Protein AF-A0A7T8KKD0-F1 (afdb_monomer)

Secondary structure (DSSP, 8-state):
--------EETTEE-----SSGGGPPPPS--EEEEEE-TTS-EEEEEEE-TTSPPP-TTS--TTT----SEEEE-----EETTEE-SPPPPHHHHHHHHHHHHH-

Nearest PDB structures (foldseek):
  8r7a-assembly1_B  TM=3.206E-01  e=1.933E+00  Pyricularia oryzae

Mean predicted aligned error: 3.79 Å

Structure (mmCIF, N/CA/C/O backbone):
data_AF-A0A7T8KKD0-F1
#
_entry.id   AF-A0A7T8KKD0-F1
#
loop_
_atom_site.group_PDB
_atom_site.id
_atom_site.type_symbol
_atom_site.label_atom_id
_atom_site.label_alt_id
_atom_site.label_comp_id
_atom_site.label_asym_id
_atom_site.label_entity_id
_atom_site.label_seq_id
_atom_site.pdbx_PDB_ins_code
_atom_site.Cartn_x
_atom_site.Cartn_y
_atom_site.Cartn_z
_atom_site.occupancy
_atom_site.B_iso_or_equiv
_atom_site.auth_seq_id
_atom_site.auth_comp_id
_atom_site.auth_asym_id
_atom_site.auth_atom_id
_atom_site.pdbx_PDB_model_num
ATOM 1 N N . LEU A 1 1 ? 0.772 -19.187 5.386 1.00 81.81 1 LEU A N 1
ATOM 2 C CA . LEU A 1 1 ? 0.403 -17.781 5.087 1.00 81.81 1 LEU A CA 1
ATOM 3 C C . LEU A 1 1 ? -0.060 -16.994 6.317 1.00 81.81 1 LEU A C 1
ATOM 5 O O . LEU A 1 1 ? 0.232 -15.812 6.364 1.00 81.81 1 LEU A O 1
ATOM 9 N N . GLY A 1 2 ? -0.731 -17.591 7.317 1.00 91.56 2 GLY A N 1
ATOM 10 C CA . GLY A 1 2 ? -0.941 -16.933 8.624 1.00 91.56 2 GLY A CA 1
ATOM 11 C C . GLY A 1 2 ? -1.722 -15.607 8.592 1.00 91.56 2 GLY A C 1
ATOM 12 O O . GLY A 1 2 ? -1.573 -14.795 9.502 1.00 91.56 2 GLY A O 1
ATOM 13 N N . CYS A 1 3 ? -2.519 -15.361 7.545 1.00 94.25 3 CYS A N 1
ATOM 14 C CA . CYS A 1 3 ? -3.238 -14.104 7.349 1.00 94.25 3 CYS A CA 1
ATOM 15 C C . CYS A 1 3 ? -4.264 -13.853 8.462 1.00 94.25 3 CYS A C 1
ATOM 17 O O . CYS A 1 3 ? -4.918 -14.776 8.946 1.00 94.25 3 CYS A O 1
ATOM 19 N N . VAL A 1 4 ? -4.449 -12.584 8.831 1.00 94.56 4 VAL A N 1
ATOM 20 C CA . VAL A 1 4 ? -5.416 -12.169 9.853 1.00 94.56 4 VAL A CA 1
ATOM 21 C C . VAL A 1 4 ? -6.277 -11.008 9.368 1.00 94.56 4 VAL A C 1
ATOM 23 O O . VAL A 1 4 ? -5.811 -10.142 8.635 1.00 94.56 4 VAL A O 1
ATOM 26 N N . TYR A 1 5 ? -7.520 -10.954 9.845 1.00 96.06 5 TYR A N 1
ATOM 27 C CA . TYR A 1 5 ? -8.400 -9.792 9.711 1.00 96.06 5 TYR A CA 1
ATOM 28 C C . TYR A 1 5 ? -8.527 -9.093 11.069 1.00 96.06 5 TYR A C 1
ATOM 30 O O . TYR A 1 5 ? -8.746 -9.755 12.090 1.00 96.06 5 TYR A O 1
ATOM 38 N N . LYS A 1 6 ? -8.342 -7.769 11.111 1.00 96.31 6 LYS A N 1
ATOM 39 C CA . LYS A 1 6 ? -8.339 -6.968 12.347 1.00 96.31 6 LYS A CA 1
ATOM 40 C C . LYS A 1 6 ? -9.065 -5.642 12.131 1.00 96.31 6 LYS A C 1
ATOM 42 O O . LYS A 1 6 ? -8.876 -4.988 11.110 1.00 96.31 6 LYS A O 1
ATOM 47 N N . LEU A 1 7 ? -9.843 -5.221 13.128 1.00 97.38 7 LEU A N 1
ATOM 48 C CA . LEU A 1 7 ? -10.408 -3.875 13.182 1.00 97.38 7 LEU A CA 1
ATOM 49 C C . LEU A 1 7 ? -9.291 -2.864 13.474 1.00 97.38 7 LEU A C 1
ATOM 51 O O . LEU A 1 7 ? -8.608 -2.988 14.488 1.00 97.38 7 LEU A O 1
ATOM 55 N N . VAL A 1 8 ? -9.138 -1.856 12.614 1.00 97.69 8 VAL A N 1
ATOM 56 C CA . VAL A 1 8 ? -8.107 -0.810 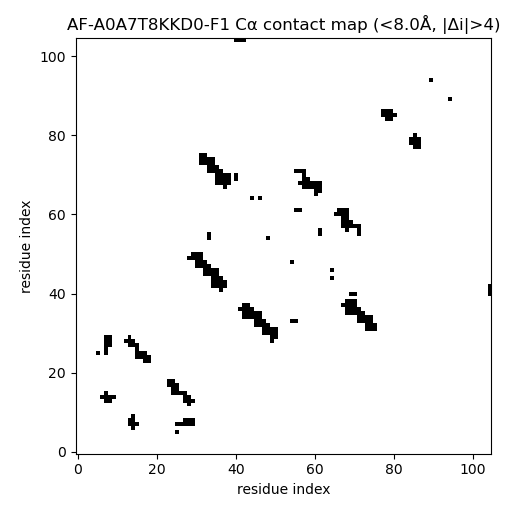12.768 1.00 97.69 8 VAL A CA 1
ATOM 57 C C . VAL A 1 8 ? -8.682 0.571 13.084 1.00 97.69 8 VAL A C 1
ATOM 59 O O . VAL A 1 8 ? -7.966 1.421 13.608 1.00 97.69 8 VAL A O 1
ATOM 62 N N . ASP A 1 9 ? -9.958 0.814 12.787 1.00 98.12 9 ASP A N 1
ATOM 63 C CA . ASP A 1 9 ? -10.640 2.102 12.965 1.00 98.12 9 ASP A CA 1
ATOM 64 C C . ASP A 1 9 ? -12.150 1.875 13.111 1.00 98.12 9 ASP A C 1
ATOM 66 O O . ASP A 1 9 ? -12.714 1.043 12.404 1.00 98.12 9 ASP A O 1
ATOM 70 N N . VAL A 1 10 ? -12.809 2.617 14.002 1.00 97.81 10 VAL A N 1
ATOM 71 C CA . VAL A 1 10 ? -14.279 2.681 14.082 1.00 97.81 10 VAL A CA 1
ATOM 72 C C . VAL A 1 10 ? -14.697 4.114 14.376 1.00 97.81 10 VAL A C 1
ATOM 74 O O . VAL A 1 10 ? -14.174 4.737 15.300 1.00 97.81 10 VAL A O 1
ATOM 77 N N . ASN A 1 11 ? -15.619 4.650 13.575 1.00 96.75 11 ASN A N 1
ATOM 78 C CA . ASN A 1 11 ? -16.096 6.035 13.674 1.00 96.75 11 ASN A CA 1
ATOM 79 C C . ASN A 1 11 ? -14.950 7.068 13.703 1.00 96.75 11 ASN A C 1
ATOM 81 O O . ASN A 1 11 ? -14.978 8.012 14.489 1.00 96.75 11 ASN A O 1
ATOM 85 N N . GLY A 1 12 ? -13.905 6.852 12.893 1.00 95.00 12 GLY A N 1
ATOM 86 C CA . GLY A 1 12 ? -12.735 7.735 12.825 1.00 95.00 12 GLY A CA 1
ATOM 87 C C . GLY A 1 12 ? -11.797 7.654 14.033 1.00 95.00 12 GLY A C 1
ATOM 88 O O . GLY A 1 12 ? -10.892 8.477 14.148 1.00 95.00 12 GLY A O 1
ATOM 89 N N . LYS A 1 13 ? -12.011 6.698 14.947 1.00 97.38 13 LYS A N 1
ATOM 90 C CA . LYS A 1 13 ? -11.141 6.450 16.100 1.00 97.38 13 LYS A CA 1
ATOM 91 C C . LYS A 1 13 ? -10.268 5.217 15.835 1.00 97.38 13 LYS A C 1
ATOM 93 O O . LYS A 1 13 ? -10.809 4.101 15.821 1.00 97.38 13 LYS A O 1
ATOM 98 N N . PRO A 1 14 ? -8.937 5.382 15.713 1.00 97.88 14 PRO A N 1
ATOM 99 C CA . PRO A 1 14 ? -8.008 4.270 15.553 1.00 97.88 14 PRO A CA 1
ATOM 100 C C . PRO A 1 14 ? -8.108 3.262 16.706 1.00 97.88 14 PRO A C 1
ATOM 102 O O . PRO A 1 14 ? -8.310 3.639 17.863 1.00 97.88 14 PRO A O 1
ATOM 105 N N . LYS A 1 15 ? -7.962 1.970 16.400 1.00 97.81 15 LYS A N 1
ATOM 106 C CA . LYS A 1 15 ? -8.008 0.868 17.369 1.00 97.81 15 LYS A CA 1
ATOM 107 C C . LYS A 1 15 ? -6.725 0.056 17.330 1.00 97.81 15 LYS A C 1
ATOM 109 O O . LYS A 1 15 ? -6.226 -0.272 16.258 1.00 97.81 15 LYS A O 1
ATOM 114 N N . ILE A 1 16 ? -6.217 -0.264 18.515 1.00 97.38 16 ILE A N 1
ATOM 115 C CA . ILE A 1 16 ? -5.037 -1.097 18.722 1.00 97.38 16 ILE A CA 1
ATOM 116 C C . ILE A 1 16 ? -5.417 -2.279 19.608 1.00 97.38 16 ILE A C 1
ATOM 118 O O . ILE A 1 16 ? -6.089 -2.112 20.625 1.00 97.38 16 ILE A O 1
ATOM 122 N N . LYS A 1 17 ? -4.999 -3.480 19.210 1.00 94.81 17 LYS A N 1
ATOM 123 C CA . LYS A 1 17 ? -5.041 -4.671 20.051 1.00 94.81 17 LYS A CA 1
ATOM 124 C C . LYS A 1 17 ? -3.658 -4.870 20.661 1.00 94.81 17 LYS A C 1
ATOM 126 O O . LYS A 1 17 ? -2.692 -5.069 19.926 1.00 94.81 17 LYS A O 1
ATOM 131 N N . LEU A 1 18 ? -3.587 -4.845 21.987 1.00 94.19 18 LEU A N 1
ATOM 132 C CA . LEU A 1 18 ? -2.373 -5.175 22.726 1.00 94.19 18 LEU A CA 1
ATOM 133 C C . LEU A 1 18 ? -2.220 -6.696 22.862 1.00 94.19 18 LEU A C 1
ATOM 135 O O . LEU A 1 18 ? -3.197 -7.452 22.828 1.00 94.19 18 LEU A O 1
ATOM 139 N N . SER A 1 19 ? -0.981 -7.145 22.998 1.00 92.69 19 SER A N 1
ATOM 140 C CA . SER A 1 19 ? -0.620 -8.532 23.267 1.00 92.69 19 SER A CA 1
ATOM 141 C C . SER A 1 19 ? 0.623 -8.539 24.151 1.00 92.69 19 SER A C 1
ATOM 143 O O . SER A 1 19 ? 1.383 -7.576 24.141 1.00 92.69 19 SER A O 1
ATOM 145 N N . GLN A 1 20 ? 0.810 -9.606 24.928 1.00 93.75 20 GLN A N 1
ATOM 146 C CA . GLN A 1 20 ? 2.065 -9.821 25.654 1.00 93.75 20 GLN A CA 1
ATOM 147 C C . GLN A 1 20 ? 3.240 -9.995 24.685 1.00 93.75 20 GLN A C 1
ATOM 149 O O . GLN A 1 20 ? 4.356 -9.586 24.978 1.00 93.75 20 GLN A O 1
ATOM 154 N N . ASP A 1 21 ? 2.962 -10.565 23.515 1.00 92.25 21 ASP A N 1
ATOM 155 C CA . ASP A 1 21 ? 3.899 -10.619 22.407 1.00 92.25 21 ASP A CA 1
ATOM 156 C C . ASP A 1 21 ? 3.827 -9.300 21.624 1.00 92.25 21 ASP A C 1
ATOM 158 O O . ASP A 1 21 ? 2.834 -9.015 20.946 1.00 92.25 21 ASP A O 1
ATOM 162 N N . VAL A 1 22 ? 4.867 -8.477 21.753 1.00 88.06 22 VAL A N 1
ATOM 163 C CA . VAL A 1 22 ? 4.929 -7.134 21.157 1.00 88.06 22 VAL A CA 1
ATOM 164 C C . VAL A 1 22 ? 4.818 -7.190 19.631 1.00 88.06 22 VAL A C 1
ATOM 166 O O . VAL A 1 22 ? 4.189 -6.316 19.036 1.00 88.06 22 VAL A O 1
ATOM 169 N N . GLU A 1 23 ? 5.325 -8.246 18.992 1.00 88.81 23 GLU A N 1
ATOM 170 C CA . GLU A 1 23 ? 5.253 -8.419 17.535 1.00 88.81 23 GLU A CA 1
ATOM 171 C C . GLU A 1 23 ? 3.814 -8.659 17.051 1.00 88.81 23 GLU A C 1
ATOM 173 O O . GLU A 1 23 ? 3.476 -8.404 15.894 1.00 88.81 23 GLU A O 1
ATOM 178 N N . LYS A 1 24 ? 2.923 -9.100 17.951 1.00 89.06 24 LYS A N 1
ATOM 179 C CA . LYS A 1 24 ? 1.493 -9.316 17.675 1.00 89.06 24 LYS A CA 1
ATOM 180 C C . LYS A 1 24 ? 0.626 -8.086 17.948 1.00 89.06 24 LYS A C 1
ATOM 182 O O . LYS A 1 24 ? -0.599 -8.158 17.776 1.00 89.06 24 LYS A O 1
ATOM 187 N N . VAL A 1 25 ? 1.219 -6.970 18.373 1.00 92.94 25 VAL A N 1
ATOM 188 C CA . VAL A 1 25 ? 0.509 -5.699 18.541 1.00 92.94 25 VAL A CA 1
ATOM 189 C C . VAL A 1 25 ? 0.164 -5.125 17.167 1.00 92.94 25 VAL A C 1
ATOM 191 O O . VAL A 1 25 ? 0.994 -5.014 16.270 1.00 92.94 25 VAL A O 1
ATOM 194 N N . THR A 1 26 ? -1.100 -4.760 16.971 1.00 95.00 26 THR A N 1
ATOM 195 C CA . THR A 1 26 ? -1.587 -4.300 15.661 1.00 95.00 26 THR A CA 1
ATOM 196 C C . THR A 1 26 ? -1.264 -2.829 15.407 1.00 95.00 26 THR A C 1
ATOM 198 O O . THR A 1 26 ? -1.412 -2.009 16.309 1.00 95.00 26 THR A O 1
ATOM 201 N N . MET A 1 27 ? -0.996 -2.445 14.157 1.00 95.12 27 MET A N 1
ATOM 202 C CA . MET A 1 27 ? -0.923 -1.026 13.783 1.00 95.12 27 MET A CA 1
ATOM 203 C C . MET A 1 27 ? -2.323 -0.388 13.690 1.00 95.12 27 MET A C 1
ATOM 205 O O . MET A 1 27 ? -3.120 -0.807 12.840 1.00 95.12 27 MET A O 1
ATOM 209 N N . PRO A 1 28 ? -2.621 0.668 14.466 1.00 96.94 28 PRO A N 1
ATOM 210 C CA . PRO A 1 28 ? -3.934 1.305 14.476 1.00 96.94 28 PRO A CA 1
ATOM 211 C C . PRO A 1 28 ? -4.186 2.181 13.239 1.00 96.94 28 PRO A C 1
ATOM 213 O O . PRO A 1 28 ? -3.259 2.578 12.531 1.00 96.94 28 PRO A O 1
ATOM 216 N N . GLY A 1 29 ? -5.458 2.486 12.985 1.00 97.50 29 GLY A N 1
ATOM 217 C CA . GLY A 1 29 ? -5.920 3.442 11.977 1.00 97.50 29 GLY A CA 1
ATOM 218 C C . GLY A 1 29 ? -5.975 2.893 10.551 1.00 97.50 29 GLY A C 1
ATOM 219 O O . GLY A 1 29 ? -5.379 1.865 10.220 1.00 97.50 29 GLY A O 1
ATOM 220 N N . ARG A 1 30 ? -6.688 3.603 9.675 1.00 97.50 30 ARG A N 1
ATOM 221 C CA . ARG A 1 30 ? -6.638 3.367 8.223 1.00 97.50 30 ARG A CA 1
ATOM 222 C C . ARG A 1 30 ? -5.242 3.697 7.691 1.00 97.50 30 ARG A C 1
ATOM 224 O O . ARG A 1 30 ? -4.571 4.559 8.255 1.00 97.50 30 ARG A O 1
ATOM 231 N N . LYS A 1 31 ? -4.805 3.005 6.636 1.00 97.00 31 LYS A N 1
ATOM 232 C CA . LYS A 1 31 ? -3.470 3.155 6.040 1.00 97.00 31 LYS A CA 1
ATOM 233 C C . LYS A 1 31 ? -3.540 3.025 4.518 1.00 97.00 31 LYS A C 1
ATOM 235 O O . LYS A 1 31 ? -4.240 2.143 4.029 1.00 97.00 31 LYS A O 1
ATOM 240 N N . ASN A 1 32 ? -2.794 3.869 3.816 1.00 96.75 32 ASN A N 1
ATOM 241 C CA . ASN A 1 32 ? -2.437 3.700 2.410 1.00 96.75 32 ASN A CA 1
ATOM 242 C C . ASN A 1 32 ? -1.062 3.029 2.337 1.00 96.75 32 ASN A C 1
ATOM 244 O O . ASN A 1 32 ? -0.235 3.229 3.230 1.00 96.75 32 ASN A O 1
ATOM 248 N N . VAL A 1 33 ? -0.824 2.238 1.292 1.00 97.44 33 VAL A N 1
ATOM 249 C CA . VAL A 1 33 ? 0.439 1.515 1.100 1.00 97.44 33 VAL A CA 1
ATOM 250 C C . VAL A 1 33 ? 1.000 1.852 -0.264 1.00 97.44 33 VAL A C 1
ATOM 252 O O . VAL A 1 33 ? 0.282 1.755 -1.260 1.00 97.44 33 VAL A O 1
ATOM 255 N N . TYR A 1 34 ? 2.278 2.209 -0.293 1.00 97.38 34 TYR A N 1
ATOM 256 C CA . TYR A 1 34 ? 2.996 2.518 -1.519 1.00 97.38 34 TYR A CA 1
ATOM 257 C C . TYR A 1 34 ? 4.259 1.683 -1.630 1.00 97.38 34 TYR A C 1
ATOM 259 O O . TYR A 1 34 ? 5.017 1.621 -0.670 1.00 97.38 34 TYR A O 1
ATOM 267 N N . ARG A 1 35 ? 4.526 1.113 -2.799 1.00 97.44 35 ARG A N 1
ATOM 268 C CA . ARG A 1 35 ? 5.818 0.513 -3.124 1.00 97.44 35 ARG A CA 1
ATOM 269 C C . ARG A 1 35 ? 6.707 1.536 -3.810 1.00 97.44 35 ARG A C 1
ATOM 271 O O . ARG A 1 35 ? 6.285 2.197 -4.762 1.00 97.44 35 ARG A O 1
ATOM 278 N N . LEU A 1 36 ? 7.922 1.681 -3.301 1.00 96.94 36 LEU A N 1
ATOM 279 C CA . LEU A 1 36 ? 8.955 2.548 -3.858 1.00 96.94 36 LEU A CA 1
ATOM 280 C C . LEU A 1 36 ? 9.942 1.698 -4.650 1.00 96.94 36 LEU A C 1
ATOM 282 O O . LEU A 1 36 ? 10.375 0.665 -4.148 1.00 96.94 36 LEU A O 1
ATOM 286 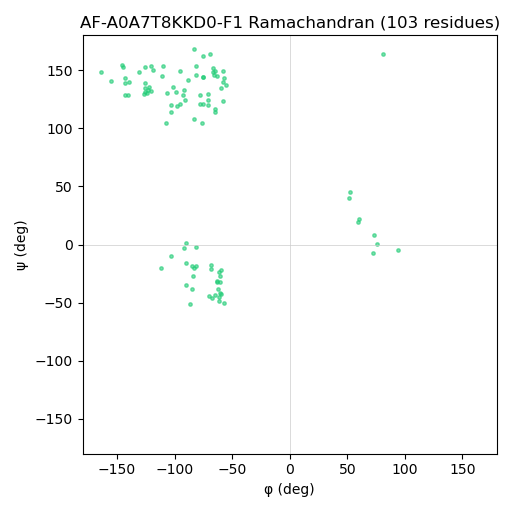N N . TYR A 1 37 ? 10.323 2.146 -5.843 1.00 96.56 37 TYR A N 1
ATOM 287 C CA . TYR A 1 37 ? 11.261 1.434 -6.712 1.00 96.56 37 TYR A CA 1
ATOM 288 C C . TYR A 1 37 ? 12.524 2.256 -6.988 1.00 96.56 37 TYR A C 1
ATOM 290 O O . TYR A 1 37 ? 12.471 3.492 -7.014 1.00 96.56 37 TYR A O 1
ATOM 298 N N . SER A 1 38 ? 13.650 1.579 -7.206 1.00 94.88 38 SER A N 1
ATOM 299 C CA . SER A 1 38 ? 14.914 2.162 -7.676 1.00 94.88 38 SER A CA 1
ATOM 300 C C . SER A 1 38 ? 14.942 2.326 -9.192 1.00 94.88 38 SER A C 1
ATOM 302 O O . SER A 1 38 ? 14.070 1.853 -9.920 1.00 94.88 38 SER A O 1
ATOM 304 N N . SER A 1 39 ? 15.928 3.067 -9.699 1.00 94.62 39 SER A N 1
ATOM 305 C CA . SER A 1 39 ? 16.084 3.350 -11.134 1.00 94.62 39 SER A CA 1
ATOM 306 C C . SER A 1 39 ? 16.306 2.109 -12.000 1.00 94.62 39 SER A C 1
ATOM 308 O O . SER A 1 39 ? 16.005 2.150 -13.185 1.00 94.62 39 SER A O 1
ATOM 310 N N . ASP A 1 40 ? 16.811 1.023 -11.420 1.00 92.81 40 ASP A N 1
ATOM 311 C CA . ASP A 1 40 ? 16.965 -0.294 -12.053 1.00 92.81 40 ASP A CA 1
ATOM 312 C C . ASP A 1 40 ? 15.665 -1.123 -12.057 1.00 92.81 40 ASP A C 1
ATOM 314 O O . ASP A 1 40 ? 15.626 -2.208 -12.629 1.00 92.81 40 ASP A O 1
ATOM 318 N N . GLY A 1 41 ? 14.584 -0.600 -11.470 1.00 92.19 41 GLY A N 1
ATOM 319 C CA . GLY A 1 41 ? 13.267 -1.226 -11.448 1.00 92.19 41 GLY A CA 1
ATOM 320 C C . GLY A 1 41 ? 12.985 -2.074 -10.211 1.00 92.19 41 GLY A C 1
ATOM 321 O O . GLY A 1 41 ? 11.843 -2.495 -10.055 1.00 92.19 41 GLY A O 1
ATOM 322 N N . HIS A 1 42 ? 13.951 -2.274 -9.310 1.00 93.62 42 HIS A N 1
ATOM 323 C CA . HIS A 1 42 ? 13.758 -3.110 -8.125 1.00 93.62 42 HIS A CA 1
ATOM 324 C C . HIS A 1 42 ? 12.922 -2.442 -7.033 1.00 93.62 42 HIS A C 1
ATOM 326 O O . HIS A 1 42 ? 13.003 -1.233 -6.799 1.00 93.62 42 HIS A O 1
ATOM 332 N N . ALA A 1 43 ? 12.105 -3.236 -6.337 1.00 95.12 43 ALA A N 1
ATOM 333 C CA . ALA A 1 43 ? 11.341 -2.765 -5.187 1.00 95.12 43 ALA A CA 1
ATOM 334 C C . ALA A 1 43 ? 12.272 -2.491 -3.993 1.00 95.12 43 ALA A C 1
ATOM 336 O O . ALA A 1 43 ? 12.939 -3.389 -3.487 1.00 95.12 43 ALA A O 1
ATOM 337 N N . LEU A 1 44 ? 12.285 -1.248 -3.513 1.00 94.50 44 LEU A N 1
ATOM 338 C CA . LEU A 1 44 ? 13.112 -0.814 -2.388 1.00 94.50 44 LEU A CA 1
ATOM 339 C C . LEU A 1 44 ? 12.426 -1.053 -1.043 1.00 94.50 44 LEU A C 1
ATOM 341 O O . LEU A 1 44 ? 13.030 -1.581 -0.114 1.00 94.50 44 LEU A O 1
ATOM 345 N N . ILE A 1 45 ? 11.177 -0.596 -0.914 1.00 95.81 45 ILE A N 1
ATOM 346 C CA . ILE A 1 45 ? 10.426 -0.632 0.345 1.00 95.81 45 ILE A CA 1
ATOM 347 C C . ILE A 1 45 ? 8.929 -0.423 0.106 1.00 95.81 45 ILE A C 1
ATOM 349 O O . ILE A 1 45 ? 8.531 0.349 -0.771 1.00 95.81 45 ILE A O 1
ATOM 353 N N . ASP A 1 46 ? 8.112 -1.044 0.957 1.00 96.69 46 ASP A N 1
ATOM 354 C CA . ASP A 1 46 ? 6.690 -0.733 1.088 1.00 96.69 46 ASP A CA 1
ATOM 355 C C . ASP A 1 46 ? 6.475 0.265 2.235 1.00 96.69 46 ASP A C 1
ATOM 357 O O . ASP A 1 46 ? 6.812 0.022 3.395 1.00 96.69 46 ASP A O 1
ATOM 361 N N . LEU A 1 47 ? 5.906 1.420 1.904 1.00 95.88 47 LEU A N 1
ATOM 362 C CA . LEU A 1 47 ? 5.669 2.531 2.809 1.00 95.88 47 LEU A CA 1
ATOM 363 C C . LEU A 1 47 ? 4.197 2.595 3.216 1.00 95.88 47 LEU A C 1
ATOM 365 O O . LEU A 1 47 ? 3.312 2.816 2.389 1.00 95.88 47 LEU A O 1
ATOM 369 N N . LEU A 1 48 ? 3.949 2.477 4.520 1.00 96.12 48 LEU A N 1
ATOM 370 C CA . LEU A 1 48 ? 2.637 2.691 5.125 1.00 96.12 48 LEU A CA 1
ATOM 371 C C . LEU A 1 48 ? 2.468 4.151 5.549 1.00 96.12 48 LEU A C 1
ATOM 373 O O . LEU A 1 48 ? 3.253 4.670 6.346 1.00 96.12 48 LEU A O 1
ATOM 377 N N . LEU A 1 49 ? 1.406 4.790 5.062 1.00 95.31 49 LEU A N 1
ATOM 378 C CA . LEU A 1 49 ? 1.045 6.174 5.373 1.00 95.31 49 LEU A CA 1
ATOM 379 C C . LEU A 1 49 ? -0.385 6.265 5.897 1.00 95.31 49 LEU A C 1
ATOM 381 O O . LEU A 1 49 ? -1.245 5.456 5.544 1.00 95.31 49 LEU A O 1
ATOM 385 N N . ARG A 1 50 ? -0.675 7.274 6.721 1.00 94.81 50 ARG A N 1
ATOM 386 C CA . ARG A 1 50 ? -2.062 7.619 7.052 1.00 94.81 50 ARG A CA 1
ATOM 387 C C . ARG A 1 50 ? -2.771 8.150 5.795 1.00 94.81 50 ARG A C 1
ATOM 389 O O . ARG A 1 50 ? -2.124 8.771 4.958 1.00 94.81 50 ARG A O 1
ATOM 396 N N . PRO A 1 51 ? -4.100 7.993 5.675 1.00 94.00 51 PRO A N 1
ATOM 397 C CA . PRO A 1 51 ? -4.858 8.508 4.535 1.00 94.00 51 PRO A CA 1
ATOM 398 C C . PRO A 1 51 ? -4.777 10.023 4.336 1.00 94.00 51 PRO A C 1
ATOM 400 O O . PRO A 1 51 ? -5.056 10.499 3.246 1.00 94.00 51 PRO A O 1
ATOM 403 N N . THR A 1 52 ? -4.438 10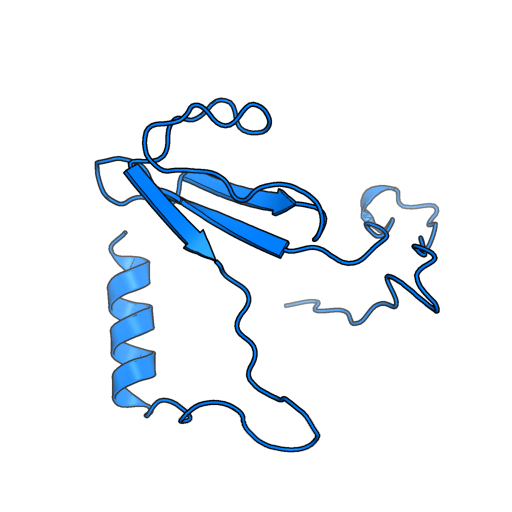.769 5.388 1.00 94.12 52 THR A N 1
ATOM 404 C CA . THR A 1 52 ? -4.294 12.230 5.374 1.00 94.12 52 THR A CA 1
ATOM 405 C C . THR A 1 52 ? -2.870 12.691 5.066 1.00 94.12 52 THR A C 1
ATOM 407 O O . THR A 1 52 ? -2.613 13.887 5.079 1.00 94.12 52 THR A O 1
ATOM 410 N N . GLU A 1 53 ? -1.918 11.769 4.916 1.00 93.50 53 GLU A N 1
ATOM 411 C CA . GLU A 1 53 ? -0.542 12.109 4.558 1.00 93.50 53 GLU A CA 1
ATOM 412 C C . GLU A 1 53 ? -0.390 12.150 3.043 1.00 93.50 53 GLU A C 1
ATOM 414 O O . GLU A 1 53 ? -0.946 11.308 2.334 1.00 93.50 53 GLU A O 1
ATOM 419 N N . GLU A 1 54 ? 0.403 13.111 2.571 1.00 92.94 54 GLU A N 1
ATOM 420 C CA . GLU A 1 54 ? 0.722 13.238 1.155 1.00 92.94 54 GLU A CA 1
ATOM 421 C C . GLU A 1 54 ? 1.424 11.971 0.635 1.00 92.94 54 GLU A C 1
ATOM 423 O O . GLU A 1 54 ? 2.339 11.458 1.299 1.00 92.94 54 GLU A O 1
ATOM 428 N N . PRO A 1 55 ? 1.024 11.451 -0.540 1.00 93.50 55 PRO A N 1
ATOM 429 C CA . PRO A 1 55 ? 1.714 10.342 -1.183 1.00 93.50 55 PRO A CA 1
ATOM 430 C C . PRO A 1 55 ? 3.193 10.669 -1.449 1.00 93.50 55 PRO A C 1
ATOM 432 O O . PRO A 1 55 ? 3.541 11.826 -1.701 1.00 93.50 55 PRO A O 1
ATOM 435 N N . PRO A 1 56 ? 4.087 9.666 -1.441 1.00 94.44 56 PRO A N 1
ATOM 436 C CA . PRO A 1 56 ? 5.464 9.887 -1.851 1.00 94.44 56 PRO A CA 1
ATOM 437 C C . PRO A 1 56 ? 5.514 10.245 -3.342 1.00 94.44 56 PRO A C 1
ATOM 439 O O . PRO A 1 56 ? 4.734 9.732 -4.144 1.00 94.44 56 PRO A O 1
ATOM 442 N N . ALA A 1 57 ? 6.456 11.107 -3.713 1.00 94.50 57 ALA A N 1
ATOM 443 C CA . ALA A 1 57 ? 6.655 11.544 -5.090 1.00 94.50 57 ALA A CA 1
ATOM 444 C C . ALA A 1 57 ? 7.970 10.994 -5.653 1.00 94.50 57 ALA A C 1
ATOM 446 O O . ALA A 1 57 ? 8.970 10.889 -4.939 1.00 94.50 57 ALA A O 1
ATOM 447 N N . VAL A 1 58 ? 7.970 10.678 -6.948 1.00 95.62 58 VAL A N 1
ATOM 448 C CA . VAL A 1 58 ? 9.180 10.309 -7.698 1.00 95.62 58 VAL A CA 1
ATOM 449 C C . VAL A 1 58 ? 10.206 11.442 -7.627 1.00 95.62 58 VAL A C 1
ATOM 451 O O . VAL A 1 58 ? 9.843 12.615 -7.671 1.00 95.62 58 VAL A O 1
ATOM 454 N N . GLY A 1 59 ? 11.488 11.101 -7.479 1.00 91.00 59 GLY A N 1
ATOM 455 C CA . GLY A 1 59 ? 12.584 12.077 -7.412 1.00 91.00 59 GLY A CA 1
ATOM 456 C C . GLY A 1 5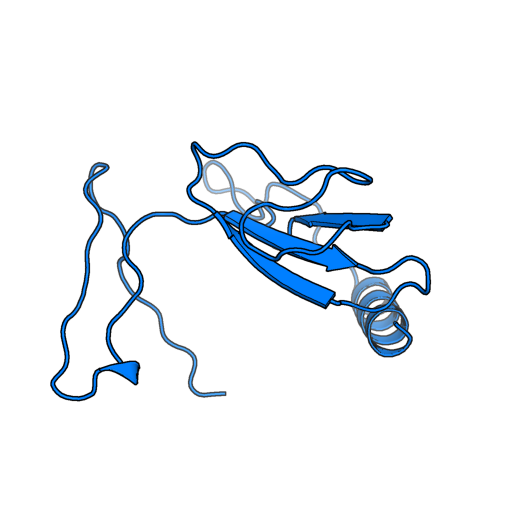9 ? 12.661 12.879 -6.106 1.00 91.00 59 GLY A C 1
ATOM 457 O O . GLY A 1 59 ? 13.647 13.576 -5.876 1.00 91.00 59 GLY A O 1
ATOM 458 N N . SER A 1 60 ? 11.676 12.746 -5.212 1.00 88.75 60 SER A N 1
ATOM 459 C CA . SER A 1 60 ? 11.683 13.380 -3.895 1.00 88.75 60 SER A CA 1
ATOM 460 C C . SER A 1 60 ? 12.134 12.395 -2.823 1.00 88.75 60 SER A C 1
ATOM 462 O O . SER A 1 60 ? 11.630 11.274 -2.730 1.00 88.75 60 SER A O 1
ATOM 464 N N . LYS A 1 61 ? 13.081 12.813 -1.979 1.00 87.44 61 LYS A N 1
ATOM 465 C CA . LYS A 1 61 ? 13.580 11.972 -0.890 1.00 87.44 61 LYS A CA 1
ATOM 466 C C . LYS A 1 61 ? 12.464 11.714 0.122 1.00 87.44 61 LYS A C 1
ATOM 468 O O . LYS A 1 61 ? 11.995 12.629 0.804 1.00 87.44 61 LYS A O 1
ATOM 473 N N . SER A 1 62 ? 12.072 10.452 0.270 1.00 86.00 62 SER A N 1
ATOM 474 C CA . SER A 1 62 ? 11.118 10.040 1.296 1.00 86.00 62 SER A CA 1
ATOM 475 C C . SER A 1 62 ? 11.731 10.260 2.676 1.00 86.00 62 SER A C 1
ATOM 477 O O . SER A 1 62 ? 12.682 9.582 3.058 1.00 86.00 62 SER A O 1
ATOM 479 N N . LYS A 1 63 ? 11.164 11.179 3.466 1.00 80.75 63 LYS A N 1
ATOM 480 C CA . LYS A 1 63 ? 11.635 11.461 4.836 1.00 80.75 63 LYS A CA 1
ATOM 481 C C . LYS A 1 63 ? 11.546 10.243 5.763 1.00 80.75 63 LYS A C 1
ATOM 483 O O . LYS A 1 63 ? 12.304 10.153 6.720 1.00 80.75 63 LYS A O 1
ATOM 488 N N . ARG A 1 64 ? 10.613 9.323 5.488 1.00 79.12 64 ARG A N 1
ATOM 489 C CA . ARG A 1 64 ? 10.390 8.115 6.298 1.00 79.12 64 ARG A CA 1
ATOM 490 C C . ARG A 1 64 ? 11.319 6.967 5.916 1.00 79.12 64 ARG A C 1
ATOM 492 O O . ARG A 1 64 ? 11.758 6.247 6.799 1.00 79.12 64 ARG A O 1
ATOM 499 N N . ALA A 1 65 ? 11.596 6.797 4.623 1.00 83.00 65 ALA A N 1
ATOM 500 C CA . ALA A 1 65 ? 12.368 5.663 4.113 1.00 83.00 65 ALA A CA 1
ATOM 501 C C . ALA A 1 65 ? 13.819 6.011 3.745 1.00 83.00 65 ALA A C 1
ATOM 503 O O . ALA A 1 65 ? 14.602 5.114 3.467 1.00 83.00 65 ALA A O 1
ATOM 504 N N . TRP A 1 66 ? 14.179 7.297 3.716 1.00 87.94 66 TRP A N 1
ATOM 505 C CA . TRP A 1 66 ? 15.506 7.790 3.326 1.00 87.94 66 TRP A CA 1
ATOM 506 C C . TRP A 1 66 ? 15.961 7.414 1.906 1.00 87.94 66 TRP A C 1
ATOM 508 O O . TRP A 1 66 ? 17.135 7.565 1.577 1.00 87.94 66 TRP A O 1
ATOM 518 N N . VAL A 1 67 ? 15.020 7.039 1.036 1.00 91.81 67 VAL A N 1
ATOM 519 C CA . VAL A 1 67 ? 15.251 6.722 -0.382 1.00 91.81 67 VAL A CA 1
ATOM 520 C C . VAL A 1 67 ? 14.654 7.784 -1.302 1.00 91.81 67 VAL A C 1
ATOM 522 O O . VAL A 1 67 ? 13.666 8.437 -0.951 1.00 91.81 67 VAL A O 1
ATOM 525 N N . THR A 1 68 ? 15.222 7.914 -2.497 1.00 94.94 68 THR A N 1
ATOM 526 C CA . THR A 1 68 ? 14.653 8.700 -3.597 1.00 94.94 68 THR A CA 1
ATOM 527 C C . THR A 1 68 ? 14.129 7.726 -4.656 1.00 94.94 68 THR A C 1
ATOM 529 O O . THR A 1 68 ? 14.942 7.116 -5.350 1.00 94.94 68 THR A O 1
ATOM 532 N N . PRO A 1 69 ? 12.804 7.520 -4.765 1.00 96.19 69 PRO A N 1
ATOM 533 C CA . PRO A 1 69 ? 12.242 6.549 -5.696 1.00 96.19 69 PRO A CA 1
ATOM 534 C C . PRO A 1 69 ? 12.279 7.053 -7.144 1.00 96.19 69 PRO A C 1
ATOM 536 O O . PRO A 1 69 ? 12.018 8.230 -7.402 1.00 96.19 69 PRO A O 1
ATOM 539 N N . SER A 1 70 ? 12.521 6.144 -8.088 1.00 96.25 70 SER A N 1
ATOM 540 C CA . SER A 1 70 ? 12.336 6.363 -9.533 1.00 96.25 70 SER A CA 1
ATOM 541 C C . SER A 1 70 ? 10.882 6.126 -9.970 1.00 96.25 70 SER A C 1
ATOM 543 O O . SER A 1 70 ? 10.412 6.718 -10.938 1.00 96.25 70 SER A O 1
ATOM 545 N N . LYS A 1 71 ? 10.158 5.275 -9.232 1.00 96.19 71 LYS A N 1
ATOM 546 C CA . LYS A 1 71 ? 8.742 4.954 -9.422 1.00 96.19 71 LYS A CA 1
ATOM 547 C C . LYS A 1 71 ? 8.079 4.758 -8.061 1.00 96.19 71 LYS A C 1
ATOM 549 O O . LYS A 1 71 ? 8.667 4.208 -7.129 1.00 96.19 71 LYS A O 1
ATOM 554 N N . VAL A 1 72 ? 6.834 5.212 -7.971 1.00 96.69 72 VAL A N 1
ATOM 555 C CA . VAL A 1 72 ? 5.960 5.050 -6.808 1.00 96.69 72 VAL A CA 1
ATOM 556 C C . VAL A 1 72 ? 4.683 4.358 -7.263 1.00 96.69 72 VAL A C 1
ATOM 558 O O . VAL A 1 72 ? 4.060 4.792 -8.229 1.00 96.69 72 VAL A O 1
ATOM 561 N N . GLU A 1 73 ? 4.273 3.306 -6.563 1.00 96.69 73 GLU A N 1
ATOM 562 C CA . GLU A 1 73 ? 3.063 2.544 -6.878 1.00 96.69 73 GLU A CA 1
ATOM 563 C C . GLU A 1 73 ? 2.151 2.425 -5.657 1.00 96.69 73 GLU A C 1
ATOM 565 O O . GLU A 1 73 ? 2.603 2.020 -4.593 1.00 96.69 73 GLU A O 1
ATOM 570 N N . SER A 1 74 ? 0.861 2.743 -5.797 1.00 97.06 74 SER A N 1
ATOM 571 C CA . SER A 1 74 ? -0.139 2.459 -4.756 1.00 97.06 74 SER A CA 1
ATOM 572 C C . SER A 1 74 ? -0.532 0.985 -4.800 1.00 97.06 74 SER A C 1
ATOM 574 O O . SER A 1 74 ? -1.073 0.527 -5.803 1.00 97.06 74 SER A O 1
ATOM 576 N N . LEU A 1 75 ? -0.334 0.257 -3.699 1.00 97.06 75 LEU A N 1
ATOM 577 C CA . LEU A 1 75 ? -0.643 -1.179 -3.640 1.00 97.06 75 LEU A CA 1
ATOM 578 C C . LEU A 1 75 ? -2.118 -1.472 -3.342 1.00 97.06 75 LEU A C 1
ATOM 580 O O . LEU A 1 75 ? -2.612 -2.562 -3.626 1.00 97.06 75 LEU A O 1
ATOM 584 N N . TYR A 1 76 ? -2.850 -0.515 -2.770 1.00 95.81 76 TYR A N 1
ATOM 585 C CA . TYR A 1 76 ? -4.288 -0.657 -2.553 1.00 95.81 76 TYR A CA 1
ATOM 586 C C . TYR A 1 76 ? -5.082 -0.091 -3.728 1.00 95.81 76 TYR A C 1
ATOM 588 O O . TYR A 1 76 ? -4.853 1.033 -4.174 1.00 95.81 76 TYR A O 1
ATOM 596 N N . SER A 1 77 ? -6.059 -0.874 -4.188 1.00 93.94 77 SER A N 1
ATOM 597 C CA . SER A 1 77 ? -7.009 -0.510 -5.239 1.00 93.94 77 SER A CA 1
ATOM 598 C C . SER A 1 77 ? -8.443 -0.699 -4.753 1.00 93.94 77 SER A C 1
ATOM 600 O O . SER A 1 77 ? -8.769 -1.684 -4.091 1.00 93.94 77 SER A O 1
ATOM 602 N N . ILE A 1 78 ? -9.323 0.244 -5.099 1.00 95.00 78 ILE A N 1
ATOM 603 C CA . ILE A 1 78 ? -10.755 0.142 -4.791 1.00 95.00 78 ILE A CA 1
A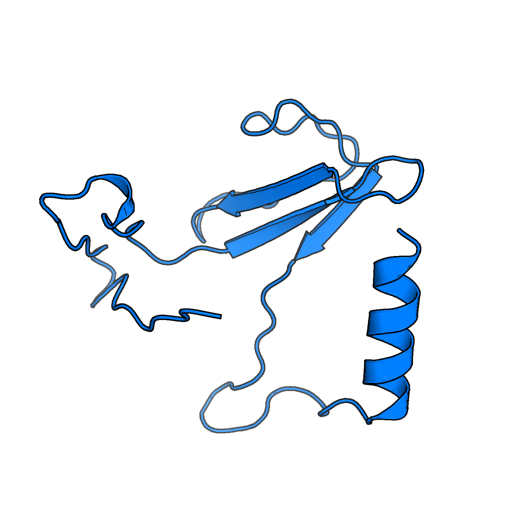TOM 604 C C . ILE A 1 78 ? -11.394 -0.850 -5.767 1.00 95.00 78 ILE A C 1
ATOM 606 O O . ILE A 1 78 ? -11.622 -0.509 -6.928 1.00 95.00 78 ILE A O 1
ATOM 610 N N . TRP A 1 79 ? -11.696 -2.054 -5.281 1.00 95.81 79 TRP A N 1
ATOM 611 C CA . TRP A 1 79 ? -12.401 -3.097 -6.038 1.00 95.81 79 TRP A CA 1
ATOM 612 C C . TRP A 1 79 ? -13.915 -3.030 -5.881 1.00 95.81 79 TRP A C 1
ATOM 614 O O . TRP A 1 79 ? -14.638 -3.278 -6.840 1.00 95.81 79 TRP A O 1
ATOM 624 N N . TRP A 1 80 ? -14.394 -2.652 -4.696 1.00 96.56 80 TRP A N 1
ATOM 625 C CA . TRP A 1 80 ? -15.816 -2.520 -4.394 1.00 96.56 80 TRP A CA 1
ATOM 626 C C . TRP A 1 80 ? -16.143 -1.095 -3.963 1.00 96.56 80 TRP A C 1
ATOM 628 O O . TRP A 1 80 ? -15.473 -0.532 -3.097 1.00 96.56 80 TRP A O 1
ATOM 638 N N . LYS A 1 81 ? -17.195 -0.516 -4.543 1.00 96.62 81 LYS A N 1
ATOM 639 C CA . LYS A 1 81 ? -17.720 0.802 -4.171 1.00 96.62 81 LYS A CA 1
ATOM 640 C C . LYS A 1 81 ? -19.241 0.770 -4.270 1.00 96.62 81 LYS A C 1
ATOM 642 O O . LYS 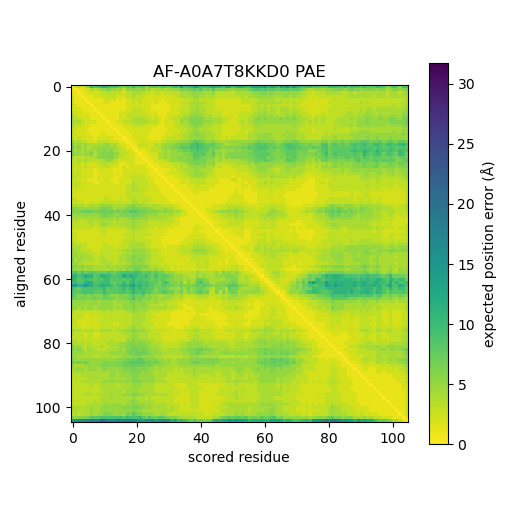A 1 81 ? -19.783 0.347 -5.285 1.00 96.62 81 LYS A O 1
ATOM 647 N N . ASN A 1 82 ? -19.933 1.201 -3.214 1.00 96.62 82 ASN A N 1
ATOM 648 C CA . ASN A 1 82 ? -21.402 1.234 -3.152 1.00 96.62 82 ASN A CA 1
ATOM 649 C C . ASN A 1 82 ? -22.062 -0.115 -3.513 1.00 96.62 82 ASN A C 1
ATOM 651 O O . ASN A 1 82 ? -22.999 -0.170 -4.305 1.00 96.62 82 ASN A O 1
ATOM 655 N N . GLY A 1 83 ? -21.528 -1.216 -2.972 1.00 97.06 83 GLY A N 1
ATOM 656 C CA . GLY A 1 83 ? -22.074 -2.562 -3.177 1.00 97.06 83 GLY A CA 1
ATOM 657 C C . GLY A 1 83 ? -21.788 -3.194 -4.543 1.00 97.06 83 GLY A C 1
ATOM 658 O O . GLY A 1 83 ? -22.177 -4.339 -4.755 1.00 97.06 83 GLY A O 1
ATOM 659 N N . LYS A 1 84 ? -21.072 -2.513 -5.447 1.00 97.31 84 LYS A N 1
ATOM 660 C CA . LYS A 1 84 ? -20.746 -3.021 -6.786 1.00 97.31 84 LYS A CA 1
ATOM 661 C C . LYS A 1 84 ? -19.242 -3.104 -7.018 1.00 97.31 84 LYS A C 1
ATOM 663 O O . LYS A 1 84 ? -18.473 -2.327 -6.446 1.00 97.31 84 LYS A O 1
ATOM 668 N N . ILE A 1 85 ? -18.855 -4.013 -7.911 1.00 96.94 85 ILE A N 1
ATOM 669 C CA . ILE A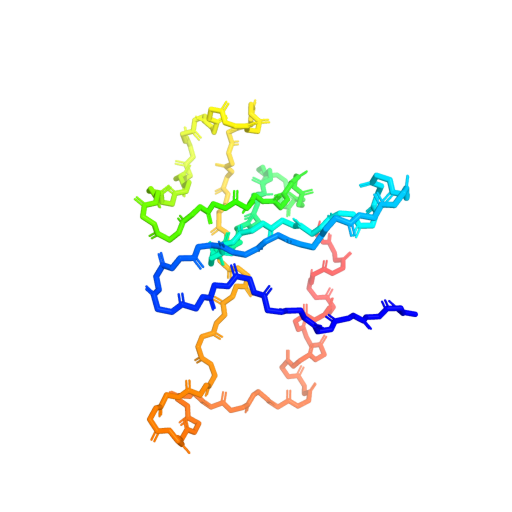 1 85 ? -17.516 -4.045 -8.496 1.00 96.94 85 ILE A CA 1
ATOM 670 C C . ILE A 1 85 ? -17.272 -2.701 -9.193 1.00 96.94 85 ILE A C 1
ATOM 672 O O . ILE A 1 85 ? -18.058 -2.276 -10.036 1.00 96.94 85 ILE A O 1
ATOM 676 N N . PHE A 1 86 ? -16.201 -2.017 -8.806 1.00 96.56 86 PHE A N 1
ATOM 677 C CA . PHE A 1 86 ? -15.868 -0.676 -9.287 1.00 96.56 86 PHE A CA 1
ATOM 678 C C . PHE A 1 86 ? -14.992 -0.694 -10.551 1.00 96.56 86 PHE A C 1
ATOM 680 O O . PHE A 1 86 ? -14.853 0.333 -11.211 1.00 96.56 86 PHE A O 1
ATOM 687 N N . ARG A 1 87 ? -14.373 -1.836 -10.876 1.00 95.19 87 ARG A N 1
ATOM 688 C CA . ARG A 1 87 ? -13.378 -1.989 -11.951 1.00 95.19 87 ARG A CA 1
ATOM 689 C C . ARG A 1 87 ? -13.508 -3.358 -12.627 1.00 95.19 87 ARG A C 1
ATOM 691 O O . ARG A 1 87 ? -13.905 -4.296 -11.945 1.00 95.19 87 ARG A O 1
ATOM 698 N N . PRO A 1 88 ? -13.132 -3.516 -13.905 1.00 95.38 88 PRO A N 1
ATOM 699 C CA . PRO A 1 88 ? -13.073 -4.832 -14.537 1.00 95.38 88 PRO A CA 1
ATOM 700 C C . PRO A 1 88 ? -12.175 -5.796 -13.752 1.00 95.38 88 PRO A C 1
ATOM 7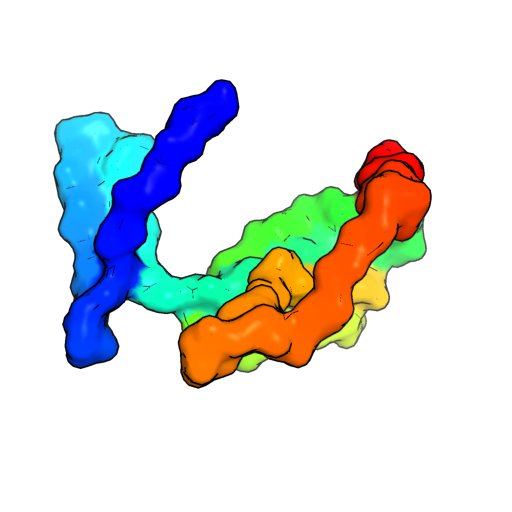02 O O . PRO A 1 88 ? -11.107 -5.406 -13.277 1.00 95.38 88 PRO A O 1
ATOM 705 N N . VAL A 1 89 ? -12.622 -7.042 -13.600 1.00 95.94 89 VAL A N 1
ATOM 706 C CA . VAL A 1 89 ? -11.807 -8.110 -13.007 1.00 95.94 89 VAL A CA 1
ATOM 707 C C . VAL A 1 89 ? -10.819 -8.588 -14.073 1.00 95.94 89 VAL A C 1
ATOM 709 O O . VAL A 1 89 ? -11.266 -8.880 -15.182 1.00 95.94 89 VAL A O 1
ATOM 712 N N . PRO A 1 90 ? -9.511 -8.661 -13.772 1.00 96.50 90 PRO A N 1
ATOM 713 C CA . PRO A 1 90 ? -8.515 -9.082 -14.739 1.00 96.50 90 PRO A CA 1
ATOM 714 C C . PRO A 1 90 ? -8.714 -10.551 -15.101 1.00 96.50 90 PRO A C 1
ATOM 716 O O . PRO A 1 90 ? -9.139 -11.375 -14.284 1.00 96.50 90 PRO A O 1
ATOM 719 N N . THR A 1 91 ? -8.376 -10.872 -16.337 1.00 98.31 91 THR A N 1
ATOM 720 C CA . THR A 1 91 ? -8.317 -12.235 -16.848 1.00 98.31 91 THR A CA 1
ATOM 721 C C . THR A 1 91 ? -7.160 -13.009 -16.214 1.00 98.31 91 THR A C 1
ATOM 723 O O . THR A 1 91 ? -6.228 -12.442 -15.638 1.00 98.31 91 THR A O 1
ATOM 726 N N . LEU A 1 92 ? -7.194 -14.338 -16.330 1.00 98.44 92 LEU A N 1
ATOM 727 C CA . LEU A 1 92 ? -6.108 -15.182 -15.825 1.00 98.44 92 LEU A CA 1
ATOM 728 C C . LEU A 1 92 ? -4.776 -14.920 -16.540 1.00 98.44 92 LEU A C 1
ATOM 730 O O . LEU A 1 92 ? -3.726 -15.035 -15.908 1.00 98.44 92 LEU A O 1
ATOM 734 N N . ASP A 1 93 ? -4.814 -14.561 -17.824 1.00 98.50 93 ASP A N 1
ATOM 735 C CA . ASP A 1 93 ? -3.608 -14.257 -18.596 1.00 98.50 93 ASP A CA 1
ATOM 736 C C . ASP A 1 93 ? -2.983 -12.937 -18.133 1.00 98.50 93 ASP A C 1
ATOM 738 O O . ASP A 1 93 ? -1.796 -12.917 -17.817 1.00 98.50 93 ASP A O 1
ATOM 742 N N . GLU A 1 94 ? -3.788 -11.889 -17.926 1.00 98.06 94 GLU A N 1
ATOM 743 C CA . GLU A 1 94 ? -3.320 -10.612 -17.362 1.00 98.06 94 GLU A CA 1
ATOM 744 C C . GLU A 1 94 ? -2.726 -10.785 -15.953 1.00 98.06 94 GLU A C 1
ATOM 746 O O . GLU A 1 94 ? -1.683 -10.208 -15.627 1.00 98.06 94 GLU A O 1
ATOM 751 N N . VAL A 1 95 ? -3.354 -11.608 -15.100 1.00 98.00 95 VAL A N 1
ATOM 752 C CA . VAL A 1 95 ? -2.823 -11.911 -13.758 1.00 98.00 95 VAL A CA 1
ATOM 753 C C . VAL A 1 95 ? -1.495 -12.667 -13.859 1.00 98.00 95 VAL A C 1
ATOM 755 O O . VAL A 1 95 ? -0.551 -12.333 -13.140 1.00 98.00 95 VAL A O 1
ATOM 758 N N . ARG A 1 96 ? -1.386 -13.658 -14.756 1.00 98.19 96 ARG A N 1
ATOM 759 C CA . ARG A 1 96 ? -0.138 -14.402 -14.983 1.00 98.19 96 ARG A CA 1
ATOM 760 C C . ARG A 1 96 ? 0.975 -13.475 -15.460 1.00 98.19 96 ARG A C 1
ATOM 762 O O . ARG A 1 96 ? 2.073 -13.533 -14.912 1.00 98.19 96 ARG A O 1
ATOM 769 N N . GLU A 1 97 ? 0.703 -12.632 -16.449 1.00 98.06 97 GLU A N 1
ATOM 770 C CA . GLU A 1 97 ? 1.662 -11.662 -16.982 1.00 98.06 97 GLU A CA 1
ATOM 771 C C . GLU A 1 97 ? 2.129 -10.681 -15.908 1.00 98.06 97 GLU A C 1
ATOM 773 O O . GLU A 1 97 ? 3.331 -10.449 -15.773 1.00 98.06 97 GLU A O 1
ATOM 778 N N . THR A 1 98 ? 1.203 -10.185 -15.082 1.00 95.44 98 THR A N 1
ATOM 779 C CA . THR A 1 98 ? 1.525 -9.302 -13.953 1.00 95.44 98 THR A CA 1
ATOM 780 C C . THR A 1 98 ? 2.514 -9.974 -13.002 1.00 95.44 98 THR A C 1
ATOM 782 O O . THR A 1 98 ? 3.560 -9.403 -12.707 1.00 95.44 98 THR A O 1
ATOM 785 N N . VAL A 1 99 ? 2.241 -11.213 -12.572 1.00 97.19 99 VAL A N 1
ATOM 786 C CA . VAL A 1 99 ? 3.143 -11.959 -11.675 1.00 97.19 99 VAL A CA 1
ATOM 787 C C . VAL A 1 99 ? 4.507 -12.193 -12.327 1.00 97.19 99 VAL A C 1
ATOM 789 O O . VAL A 1 99 ? 5.534 -11.969 -11.690 1.00 97.19 99 VAL A O 1
ATOM 792 N N . GLN A 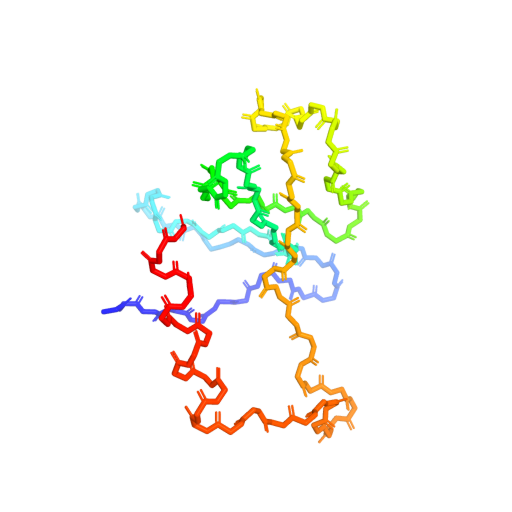1 100 ? 4.539 -12.605 -13.597 1.00 97.19 100 GLN A N 1
ATOM 793 C CA . GLN A 1 100 ? 5.790 -12.827 -14.330 1.00 97.19 100 GLN A CA 1
ATOM 794 C C . GLN A 1 100 ? 6.614 -11.543 -14.467 1.00 97.19 100 GLN A C 1
ATOM 796 O O . GLN A 1 100 ? 7.837 -11.585 -14.348 1.00 97.19 100 GLN A O 1
ATOM 801 N N . SER A 1 101 ? 5.964 -10.399 -14.693 1.00 93.81 101 SER A N 1
ATOM 802 C CA . SER A 1 101 ? 6.636 -9.102 -14.731 1.00 93.81 101 SER A CA 1
ATOM 803 C C . SER A 1 101 ? 7.166 -8.707 -13.354 1.00 93.81 101 SER A C 1
ATOM 805 O O . SER A 1 101 ? 8.318 -8.301 -13.256 1.00 93.81 101 SER A O 1
ATOM 807 N N . SER A 1 102 ? 6.368 -8.858 -12.292 1.00 92.50 102 SER A N 1
ATOM 808 C CA . SER A 1 102 ? 6.756 -8.485 -10.924 1.00 92.50 102 SER A CA 1
ATOM 809 C C . SER A 1 102 ? 7.855 -9.359 -10.320 1.00 92.50 102 SER A C 1
ATOM 811 O O . SER A 1 102 ? 8.446 -8.967 -9.328 1.00 92.50 102 SER A O 1
ATOM 813 N N . LEU A 1 103 ? 8.123 -10.550 -10.863 1.00 93.81 103 LEU A N 1
ATOM 814 C CA . LEU A 1 103 ? 9.237 -11.394 -10.412 1.00 93.81 103 LEU A CA 1
ATOM 815 C C . LEU A 1 103 ? 10.572 -11.033 -11.075 1.00 93.81 103 LEU A C 1
ATOM 817 O O . LEU A 1 103 ? 11.622 -11.433 -10.577 1.00 93.81 103 LEU A O 1
ATOM 821 N N . LYS A 1 104 ? 10.547 -10.310 -12.201 1.00 90.06 104 LYS A N 1
ATOM 822 C CA . LYS A 1 104 ? 11.763 -9.864 -12.902 1.00 90.06 104 LYS A CA 1
ATOM 823 C C . LYS A 1 104 ? 12.381 -8.610 -12.279 1.00 90.06 104 LYS A C 1
ATOM 825 O O . LYS A 1 104 ? 13.537 -8.316 -12.566 1.00 90.06 104 LYS A O 1
ATOM 830 N N . THR A 1 105 ? 11.609 -7.878 -11.479 1.00 75.56 105 THR A N 1
ATOM 831 C CA . THR A 1 105 ? 11.934 -6.553 -10.931 1.00 75.56 105 THR A CA 1
ATOM 832 C C . THR A 1 105 ? 11.541 -6.480 -9.467 1.00 75.56 105 THR A C 1
ATOM 834 O O . THR A 1 105 ? 12.421 -6.191 -8.628 1.00 75.56 105 THR A O 1
#

InterPro domains:
  IPR007229 Nicotinate phosphoribosyltransferase family [PTHR11098] (1-104)
  IPR036068 Nicotinate phosphoribosyltransferase-like, C-terminal [SSF51690] (1-104)
  IPR041619 Nicotinate phosphoribosyltransferase C-terminal domain [PF17956] (30-104)

Radius of gyration: 16.75 Å; Cα contacts (8 Å, |Δi|>4): 139; chains: 1; bounding box: 39×31×44 Å

pLDDT: mean 94.4, std 4.17, range [75.56, 98.5]

Organism: Caligus rogercresseyi (NCBI:txid217165)

Sequence (105 aa):
LGCVYKLVDVNGKPKIKLSQDVEKVTMPGRKNVYRLYSSDGHALIDLLLRPTEEPPAVGSKSKRAWVTPSKVESLYSIWWKNGKIFRPVPTLDEVRETVQSSLKT

Foldseek 3Di:
DPDDDDDQDDPNRGDWDDDPPNVPIDHHADWWWKFFAAPVGDTDDIDIDHPPDDADDAQDQDPVRRDHGNDMGTPDDCQDDPRDGPDDDDDPVVVVVVVVVNVVD

Solvent-accessible surface area (backbone atoms only — not comparable to full-atom values): 6655 Å² total; per-residue (Å²): 133,89,81,84,89,78,80,22,57,57,96,89,42,61,33,66,52,84,49,95,53,68,90,69,40,50,79,50,34,69,70,44,43,32,42,30,18,40,86,89,52,34,72,73,48,78,46,80,39,50,78,89,53,82,78,84,50,60,76,41,68,35,88,89,75,77,44,59,23,62,39,66,41,72,74,72,73,79,53,67,52,95,95,34,76,64,56,88,81,78,51,72,65,58,51,51,52,50,53,58,54,62,72,77,63